Protein AF-A0A7S0N4M4-F1 (afdb_monomer)

Secondary structure (DSSP, 8-state):
-HHHHHHHHHHHHHHHHHHHHHHHHHH-----B-TTSSB--SS-HHHHHHHHHH-SS-EEEEEE-TTT--EEEEEEE-----S-TT----TT-GGG---HHHHHHS---SSSHHHHHHHTS-S---TTTT-S--

Nearest PDB structures (foldseek):
  6ywy-assembly1_M  TM=4.880E-01  e=3.114E+00  Neurospora crassa
  6i3z-assembly1_B  TM=5.279E-01  e=6.752E+00  Homo sapiens

Solvent-accessible surface area (backbone atoms only — not comparable to full-atom values): 8417 Å² total; per-residue (Å²): 117,64,64,64,54,63,75,38,45,69,61,52,42,52,47,42,46,50,50,50,52,54,49,34,73,72,68,71,50,78,70,68,50,38,98,84,73,42,64,64,68,52,76,47,65,68,57,52,51,50,46,64,70,59,46,57,62,71,45,72,52,76,42,54,43,89,87,82,60,47,77,76,46,72,49,77,49,57,63,89,66,92,68,59,87,85,66,69,62,51,64,80,47,88,83,62,74,80,46,74,68,52,60,75,76,42,94,70,59,87,83,34,61,60,26,52,55,61,61,67,48,62,67,64,42,46,75,90,82,73,32,85,43,96

Sequence (134 aa):
DRNIWLHSLAEMLLLCNESANRRMSRLGDQLKLCSDGTQTKPLGLEYMADRIDIDDPLRGYQVRSKDEGWLQGFITTTTFTVWQRNFRWDSRAPENGIGEYDMSQRRWDEDGALADELEALDRGGDPDNEGISW

Radius of gyration: 21.9 Å; Cα contacts (8 Å, |Δi|>4): 122; chains: 1; bounding box: 55×44×59 Å

pLDDT: mean 78.81, std 14.24, range [46.31, 95.19]

Mean predicted aligned error: 12.14 Å

Foldseek 3Di:
DLVVQVVCLVLVLVLQQVVVVVVCVVVVDPQPQDPVRHRPRRCDSVNSVQCSVWFPPWDWDFDADPPPRHTNDIDIDGDPDPDTPPDAQDQPPPVPPCDPVNVVVDDGDPPCPVRVVVRPWDCADPCVPGNRDD

Organism: NCBI:txid233186

Structure (mmCIF, N/CA/C/O backbone):
data_AF-A0A7S0N4M4-F1
#
_entry.id   AF-A0A7S0N4M4-F1
#
loop_
_atom_site.group_PDB
_atom_site.id
_atom_site.type_symbol
_atom_site.label_atom_id
_atom_site.label_alt_id
_atom_site.label_comp_id
_atom_site.label_asym_id
_atom_site.label_entity_id
_atom_site.label_seq_id
_atom_site.pdbx_PDB_ins_code
_atom_site.Cartn_x
_atom_site.Cartn_y
_atom_site.Cartn_z
_atom_site.occupancy
_atom_site.B_iso_or_equiv
_atom_site.auth_seq_id
_atom_site.auth_comp_id
_atom_site.auth_asym_id
_atom_site.auth_atom_id
_atom_site.pdbx_PDB_model_num
ATOM 1 N N . ASP A 1 1 ? -10.096 -8.230 0.002 1.00 77.75 1 ASP A N 1
ATOM 2 C CA . ASP A 1 1 ? -10.725 -7.287 -0.940 1.00 77.75 1 ASP A CA 1
ATOM 3 C C . ASP A 1 1 ? -10.210 -5.884 -0.635 1.00 77.75 1 ASP A C 1
ATOM 5 O O . ASP A 1 1 ? -10.387 -5.413 0.485 1.00 77.75 1 ASP A O 1
ATOM 9 N N . ARG A 1 2 ? -9.502 -5.267 -1.590 1.00 85.56 2 ARG A N 1
ATOM 10 C CA . ARG A 1 2 ? -8.849 -3.953 -1.434 1.00 85.56 2 ARG A CA 1
ATOM 11 C C . ARG A 1 2 ? -9.877 -2.829 -1.256 1.00 85.56 2 ARG A C 1
ATOM 13 O O . ARG A 1 2 ? -9.632 -1.888 -0.508 1.00 85.56 2 ARG A O 1
ATOM 20 N N . ASN A 1 3 ? -11.068 -2.977 -1.839 1.00 90.00 3 ASN A N 1
ATOM 21 C CA . ASN A 1 3 ? -12.129 -1.980 -1.716 1.00 90.00 3 ASN A CA 1
ATOM 22 C C . ASN A 1 3 ? -12.596 -1.819 -0.267 1.00 90.00 3 ASN A C 1
ATOM 24 O O . ASN A 1 3 ? -12.839 -0.697 0.165 1.00 90.00 3 ASN A O 1
ATOM 28 N N . ILE A 1 4 ? -12.665 -2.905 0.510 1.00 90.19 4 ILE A N 1
ATOM 29 C CA . ILE A 1 4 ? -13.069 -2.853 1.926 1.00 90.19 4 ILE A CA 1
ATOM 30 C C . ILE A 1 4 ? -12.109 -1.967 2.736 1.00 90.19 4 ILE A C 1
ATOM 32 O O . ILE A 1 4 ? -12.541 -1.172 3.574 1.00 90.19 4 ILE A O 1
ATOM 36 N N . TRP A 1 5 ? -10.808 -2.065 2.453 1.00 92.75 5 TRP A N 1
ATOM 37 C CA . TRP A 1 5 ? -9.782 -1.240 3.088 1.00 92.75 5 TRP A CA 1
ATOM 38 C C . TRP A 1 5 ? -9.895 0.228 2.680 1.00 92.75 5 TRP A C 1
ATOM 40 O O . TRP A 1 5 ? -9.919 1.092 3.553 1.00 92.75 5 TRP A O 1
ATOM 50 N N . LEU A 1 6 ? -10.066 0.507 1.384 1.00 92.12 6 LEU A N 1
ATOM 51 C CA . LEU A 1 6 ? -10.241 1.872 0.875 1.00 92.12 6 LEU A CA 1
ATOM 52 C C . LEU A 1 6 ? -11.472 2.568 1.478 1.00 92.12 6 LEU A C 1
ATOM 54 O O . LEU A 1 6 ? -11.380 3.716 1.903 1.00 92.12 6 LEU A O 1
ATOM 58 N N . HIS A 1 7 ? -12.600 1.862 1.606 1.00 93.06 7 HIS A N 1
ATOM 59 C CA . HIS A 1 7 ? -13.806 2.405 2.248 1.00 93.06 7 HIS A CA 1
ATOM 60 C C . HIS A 1 7 ? -13.608 2.681 3.748 1.00 93.06 7 HIS A C 1
ATOM 62 O O . HIS A 1 7 ? -14.298 3.527 4.312 1.00 93.06 7 HIS A O 1
ATOM 68 N N . SER A 1 8 ? -12.657 1.998 4.395 1.00 93.44 8 SER A N 1
ATOM 69 C CA . SER A 1 8 ? -12.366 2.155 5.826 1.00 93.44 8 SER A CA 1
ATOM 70 C C . SER A 1 8 ? -11.322 3.239 6.127 1.00 93.44 8 SER A C 1
ATOM 72 O O . SER A 1 8 ? -11.102 3.541 7.297 1.00 93.44 8 SER A O 1
ATOM 74 N N . LEU A 1 9 ? -10.683 3.847 5.116 1.00 92.12 9 LEU A N 1
ATOM 75 C CA . LEU A 1 9 ? -9.552 4.775 5.291 1.00 92.12 9 LEU A CA 1
ATOM 76 C C . LEU A 1 9 ? -9.848 5.943 6.243 1.00 92.12 9 LEU A C 1
ATOM 78 O O . LEU A 1 9 ? -9.018 6.284 7.087 1.00 92.12 9 LEU A O 1
ATOM 82 N N . ALA A 1 10 ? -11.036 6.542 6.134 1.00 91.31 10 ALA A N 1
ATOM 83 C CA . ALA A 1 10 ? -11.436 7.645 7.004 1.00 91.31 10 ALA A CA 1
ATOM 84 C C . ALA A 1 10 ? -11.554 7.199 8.474 1.00 91.31 10 ALA A C 1
ATOM 86 O O . ALA A 1 10 ? -11.072 7.887 9.372 1.00 91.31 10 ALA A O 1
ATOM 87 N N . GLU A 1 11 ? -12.141 6.024 8.722 1.00 93.12 11 GLU A N 1
ATOM 88 C CA . GLU A 1 11 ? -12.250 5.448 10.068 1.00 93.12 11 GLU A CA 1
ATOM 89 C C . GLU A 1 11 ? -10.874 5.064 10.629 1.00 93.12 11 GLU A C 1
ATOM 91 O O . GLU A 1 11 ? -10.591 5.320 11.798 1.00 93.12 11 GLU A O 1
ATOM 96 N N . MET A 1 12 ? -9.996 4.501 9.791 1.00 92.75 12 MET A N 1
ATOM 97 C CA . MET A 1 12 ? -8.622 4.147 10.158 1.00 92.75 12 MET A CA 1
ATOM 98 C C . MET A 1 12 ? -7.828 5.381 10.600 1.00 92.75 12 MET A C 1
ATOM 100 O O . MET A 1 12 ? -7.193 5.355 11.654 1.00 92.75 12 MET A O 1
ATOM 104 N N . LEU A 1 13 ? -7.925 6.485 9.851 1.00 90.81 13 LEU A N 1
ATOM 105 C CA . LEU A 1 13 ? -7.296 7.759 10.202 1.00 90.81 13 LEU A CA 1
ATOM 106 C C . LEU A 1 13 ? -7.793 8.292 11.550 1.00 90.81 13 LEU A C 1
ATOM 108 O O . LEU A 1 13 ? -6.989 8.688 12.397 1.00 90.81 13 LEU A O 1
ATOM 112 N N . LEU A 1 14 ? -9.112 8.295 11.762 1.00 90.75 14 LEU A N 1
ATOM 113 C CA . LEU A 1 14 ? -9.700 8.739 13.026 1.00 90.75 14 LEU A CA 1
ATOM 114 C C . LEU A 1 14 ? -9.209 7.883 14.195 1.00 90.75 14 LEU A C 1
ATOM 116 O O . LEU A 1 14 ? -8.828 8.434 15.227 1.00 90.75 14 LEU A O 1
ATOM 120 N N . LEU A 1 15 ? -9.143 6.562 14.018 1.00 91.19 15 LEU A N 1
ATOM 121 C CA . LEU A 1 15 ? -8.646 5.643 15.037 1.00 91.19 15 LEU A CA 1
ATOM 122 C C . LEU A 1 15 ? -7.159 5.866 15.351 1.00 91.19 15 LEU A C 1
ATOM 124 O O . LEU A 1 15 ? -6.776 5.845 16.522 1.00 91.19 15 LEU A O 1
ATOM 128 N N . CYS A 1 16 ? -6.318 6.109 14.342 1.00 88.25 16 CYS A N 1
ATOM 129 C CA . CYS A 1 16 ? -4.903 6.436 14.540 1.00 88.25 16 CYS A CA 1
ATOM 130 C C . CYS A 1 16 ? -4.731 7.743 15.325 1.00 88.25 16 CYS A C 1
ATOM 132 O O . CYS A 1 16 ? -3.924 7.795 16.256 1.00 88.25 16 CYS A O 1
ATOM 134 N N . ASN A 1 17 ? -5.521 8.769 14.998 1.00 86.44 17 ASN A N 1
ATOM 135 C CA . ASN A 1 17 ? -5.523 10.042 15.718 1.00 86.44 17 ASN A CA 1
ATOM 136 C C . ASN A 1 17 ? -5.953 9.876 17.177 1.00 86.44 17 ASN A C 1
ATOM 138 O O . ASN A 1 17 ? -5.294 10.366 18.094 1.00 86.44 17 ASN A O 1
ATOM 142 N N . GLU A 1 18 ? -7.037 9.142 17.398 1.00 88.00 18 GLU A N 1
ATOM 143 C CA . GLU A 1 18 ? -7.562 8.824 18.721 1.00 88.00 18 GLU A CA 1
ATOM 144 C C . GLU A 1 18 ? -6.529 8.053 19.562 1.00 88.00 18 GLU A C 1
ATOM 146 O O . GLU A 1 18 ? -6.216 8.443 20.690 1.00 88.00 18 GLU A O 1
ATOM 151 N N . SER A 1 19 ? -5.910 7.029 18.968 1.00 86.06 19 SER A N 1
ATOM 152 C CA . SER A 1 19 ? -4.893 6.193 19.610 1.00 86.06 19 SER A CA 1
ATOM 153 C C . SER A 1 19 ? -3.639 6.987 19.978 1.00 86.06 19 SER A C 1
ATOM 155 O O . SER A 1 19 ? -3.090 6.806 21.069 1.00 86.06 19 SER A O 1
ATOM 157 N N . ALA A 1 20 ? -3.191 7.890 19.098 1.00 82.75 20 ALA A N 1
ATOM 158 C CA . ALA A 1 20 ? -2.070 8.785 19.369 1.00 82.75 20 ALA A CA 1
ATOM 159 C C . ALA A 1 20 ? -2.380 9.734 20.536 1.00 82.75 20 ALA A C 1
ATOM 161 O O . ALA A 1 20 ? -1.573 9.851 21.462 1.00 82.75 20 ALA A O 1
ATOM 162 N N . ASN A 1 21 ? -3.580 10.324 20.553 1.00 82.75 21 ASN A N 1
ATOM 163 C CA . ASN A 1 21 ? -4.039 11.187 21.642 1.00 82.75 21 ASN A CA 1
ATOM 164 C C . ASN A 1 21 ? -4.103 10.433 22.980 1.00 82.75 21 ASN A C 1
ATOM 166 O O . ASN A 1 21 ? -3.553 10.901 23.978 1.00 82.75 21 ASN A O 1
ATOM 170 N N . ARG A 1 22 ? -4.686 9.223 23.009 1.00 84.81 22 ARG A N 1
ATOM 171 C CA . ARG A 1 22 ? -4.711 8.370 24.214 1.00 84.81 22 ARG A CA 1
ATOM 172 C C . ARG A 1 22 ? -3.310 8.060 24.725 1.00 84.81 22 ARG A C 1
ATOM 174 O O . ARG A 1 22 ? -3.065 8.092 25.933 1.00 84.81 22 ARG A O 1
ATOM 181 N N . ARG A 1 23 ? -2.394 7.717 23.817 1.00 81.38 23 ARG A N 1
ATOM 182 C CA . ARG A 1 23 ? -1.009 7.385 24.160 1.00 81.38 23 ARG A CA 1
ATOM 183 C C . ARG A 1 23 ? -0.279 8.588 24.753 1.00 81.38 23 ARG A C 1
ATOM 185 O O . ARG A 1 23 ? 0.409 8.418 25.758 1.00 81.38 23 ARG A O 1
ATOM 192 N N . MET A 1 24 ? -0.486 9.779 24.194 1.00 76.69 24 MET A N 1
ATOM 193 C CA . MET A 1 24 ? 0.059 11.035 24.714 1.00 76.69 24 MET A CA 1
ATOM 194 C C . MET A 1 24 ? -0.404 11.291 26.153 1.00 76.69 24 MET A C 1
ATOM 196 O O . MET A 1 24 ? 0.423 11.499 27.039 1.00 76.69 24 MET A O 1
ATOM 200 N N . SER A 1 25 ? -1.711 11.184 26.418 1.00 80.81 25 SER A N 1
ATOM 201 C CA . SER A 1 25 ? -2.254 11.379 27.768 1.00 80.81 25 SER A CA 1
ATOM 202 C C . SER A 1 25 ? -1.705 10.379 28.791 1.00 80.81 25 SER A C 1
ATOM 204 O O . SER A 1 25 ? -1.579 10.719 29.963 1.00 80.81 25 SER A O 1
ATOM 206 N N . ARG A 1 26 ? -1.377 9.149 28.369 1.00 82.81 26 ARG A N 1
ATOM 207 C CA . ARG A 1 26 ? -0.841 8.100 29.256 1.00 82.81 26 ARG A CA 1
ATOM 208 C C . ARG A 1 26 ? 0.646 8.247 29.555 1.00 82.81 26 ARG A C 1
ATOM 210 O O . ARG A 1 26 ? 1.052 7.990 30.681 1.00 82.81 26 ARG A O 1
ATOM 217 N N . LEU A 1 27 ? 1.453 8.586 28.551 1.00 76.75 27 LEU A N 1
ATOM 218 C CA . LEU A 1 27 ? 2.911 8.654 28.696 1.00 76.75 27 LEU A CA 1
ATOM 219 C C . LEU A 1 27 ? 3.389 10.009 29.232 1.00 76.75 27 LEU A C 1
ATOM 221 O O . LEU A 1 27 ? 4.547 10.121 29.617 1.00 76.75 27 LEU A O 1
ATOM 225 N N . GLY A 1 28 ? 2.523 11.033 29.246 1.00 68.56 28 GLY A N 1
ATOM 226 C CA . GLY A 1 28 ? 2.918 12.406 29.582 1.00 68.56 28 GLY A CA 1
ATOM 227 C C . GLY A 1 28 ? 3.929 12.995 28.592 1.00 68.56 28 GLY A C 1
ATOM 228 O O . GLY A 1 28 ? 4.524 14.037 28.859 1.00 68.56 28 GLY A O 1
ATOM 229 N N . ASP A 1 29 ? 4.137 12.311 27.468 1.00 62.88 29 ASP A N 1
ATOM 230 C CA . ASP A 1 29 ? 5.157 12.622 26.484 1.00 62.88 29 ASP A CA 1
ATOM 231 C C . ASP A 1 29 ? 4.620 13.738 25.587 1.00 62.88 29 ASP A C 1
ATOM 233 O O . ASP A 1 29 ? 3.604 13.576 24.902 1.00 62.88 29 ASP A O 1
ATOM 237 N N . GLN A 1 30 ? 5.271 14.900 25.621 1.00 62.94 30 GLN A N 1
ATOM 238 C CA . GLN A 1 30 ? 5.009 15.944 24.642 1.00 62.94 30 GLN A CA 1
ATOM 239 C C . GLN A 1 30 ? 5.563 15.439 23.315 1.00 62.94 30 GLN A C 1
ATOM 241 O O . GL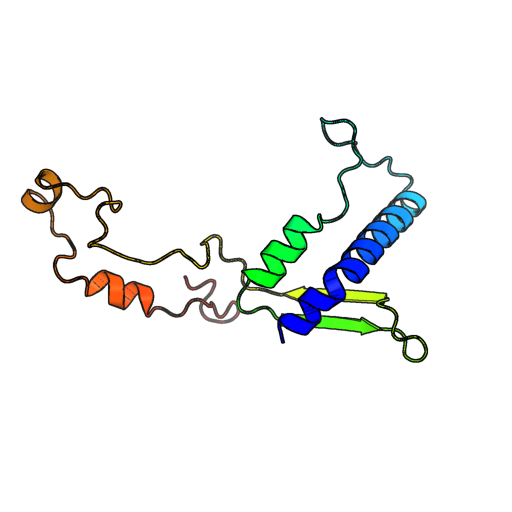N A 1 30 ? 6.776 15.426 23.112 1.00 62.94 30 GLN A O 1
ATOM 246 N N . LEU A 1 31 ? 4.674 14.980 22.432 1.00 58.34 31 LEU A N 1
ATOM 247 C CA . LEU A 1 31 ? 5.018 14.603 21.064 1.00 58.34 31 LEU A CA 1
ATOM 248 C C . LEU A 1 31 ? 5.955 15.672 20.492 1.00 58.34 31 LEU A C 1
ATOM 250 O O . LEU A 1 31 ? 5.573 16.843 20.410 1.00 58.34 31 LEU A O 1
ATOM 254 N N . LYS A 1 32 ? 7.191 15.279 20.150 1.00 56.88 32 LYS A N 1
ATOM 255 C CA . LYS A 1 32 ? 8.117 16.162 19.439 1.00 56.88 32 LYS A CA 1
ATOM 256 C C . LYS A 1 32 ? 7.368 16.676 18.220 1.00 56.88 32 LYS A C 1
ATOM 258 O O . LYS A 1 32 ? 7.014 15.891 17.340 1.00 56.88 32 LYS A O 1
ATOM 263 N N . LEU A 1 33 ? 7.104 17.978 18.202 1.00 55.22 33 LEU A N 1
ATOM 264 C CA . LEU A 1 33 ? 6.611 18.630 17.005 1.00 55.22 33 LEU A CA 1
ATOM 265 C C . LEU A 1 33 ? 7.600 18.312 15.881 1.00 55.22 33 LEU A C 1
ATOM 267 O O . LEU A 1 33 ? 8.820 18.333 16.088 1.00 55.22 33 LEU A O 1
ATOM 271 N N . CYS A 1 34 ? 7.070 17.987 14.708 1.00 55.25 34 CYS A N 1
ATOM 272 C CA . CYS A 1 34 ? 7.837 18.024 13.478 1.00 55.25 34 CYS A CA 1
ATOM 273 C C . CYS A 1 34 ? 8.569 19.370 13.382 1.00 55.25 34 CYS A C 1
ATOM 275 O O . CYS A 1 34 ? 8.167 20.374 13.976 1.00 55.25 34 CYS A O 1
ATOM 277 N N . SER A 1 35 ? 9.635 19.417 12.587 1.00 51.50 35 SER A N 1
ATOM 278 C CA . SER A 1 35 ? 10.383 20.653 12.329 1.00 51.50 35 SER A CA 1
ATOM 279 C C . SER A 1 35 ? 9.523 21.799 11.772 1.00 51.50 35 SER A C 1
ATOM 281 O O . SER A 1 35 ? 9.950 22.947 11.812 1.00 51.50 35 SER A O 1
ATOM 283 N N . ASP A 1 36 ? 8.324 21.500 11.267 1.00 54.56 36 ASP A N 1
ATOM 284 C CA . ASP A 1 36 ? 7.331 22.452 10.762 1.00 54.56 36 ASP A CA 1
ATOM 285 C C . ASP A 1 36 ? 6.328 22.953 11.827 1.00 54.56 36 ASP A C 1
ATOM 287 O O . ASP A 1 36 ? 5.416 23.712 11.504 1.00 54.56 36 ASP A O 1
ATOM 291 N N . GLY A 1 37 ? 6.472 22.551 13.096 1.00 47.91 37 GLY A N 1
ATOM 292 C CA . GLY A 1 37 ? 5.573 22.961 14.178 1.00 47.91 37 GLY A CA 1
ATOM 293 C C . GLY A 1 37 ? 4.215 22.252 14.179 1.00 47.91 37 GLY A C 1
ATOM 294 O O . GLY A 1 37 ? 3.334 22.625 14.954 1.00 47.91 37 GLY A O 1
ATOM 295 N N . THR A 1 38 ? 4.029 21.221 13.354 1.00 52.28 38 THR A N 1
ATOM 296 C CA . THR A 1 38 ? 2.886 20.311 13.465 1.00 52.28 38 THR A CA 1
ATOM 297 C C . THR A 1 38 ? 3.235 19.168 14.419 1.00 52.28 38 THR A C 1
ATOM 299 O O . THR A 1 38 ? 4.384 18.730 14.483 1.00 52.28 38 THR A O 1
ATOM 302 N N . GLN A 1 39 ? 2.282 18.676 15.221 1.00 55.12 39 GLN A N 1
ATOM 303 C CA . GLN A 1 39 ? 2.481 17.361 15.851 1.00 55.12 39 GLN A CA 1
ATOM 304 C C . GLN A 1 39 ? 2.730 16.367 14.712 1.00 55.12 39 GLN A C 1
ATOM 306 O O . GLN A 1 39 ? 2.019 16.464 13.710 1.00 55.12 39 GLN A O 1
ATOM 311 N N . THR A 1 40 ? 3.720 15.466 14.825 1.00 54.16 40 THR A N 1
ATOM 312 C CA . THR A 1 40 ? 3.907 14.396 13.829 1.00 54.16 40 THR A CA 1
ATOM 313 C C . THR A 1 40 ? 2.547 13.758 13.609 1.00 54.16 40 THR A C 1
ATOM 315 O O . THR A 1 40 ? 1.992 13.140 14.521 1.00 54.16 40 THR A O 1
ATOM 318 N N . LYS A 1 41 ? 1.948 14.015 12.438 1.00 57.16 41 LYS A N 1
ATOM 319 C CA . LYS A 1 41 ? 0.604 13.526 12.161 1.00 57.16 41 LYS A CA 1
ATOM 320 C C . LYS A 1 41 ? 0.658 12.015 12.378 1.00 57.16 41 LYS A C 1
ATOM 322 O O . LYS A 1 41 ? 1.547 11.367 11.814 1.00 57.16 41 LYS A O 1
ATOM 327 N N . PRO A 1 42 ? -0.233 11.456 13.212 1.00 65.62 42 PRO A N 1
ATOM 328 C CA . PRO A 1 42 ? -0.440 10.019 13.252 1.00 65.62 42 PRO A CA 1
ATOM 329 C C . PRO A 1 42 ? -0.585 9.547 11.810 1.00 65.62 42 PRO A C 1
ATOM 331 O O . PRO A 1 42 ? -1.175 10.276 11.014 1.00 65.62 42 PRO A O 1
ATOM 334 N N . LEU A 1 43 ? 0.036 8.408 11.494 1.00 74.81 43 LEU A N 1
ATOM 335 C CA . LEU A 1 43 ? 0.107 7.774 10.173 1.00 74.81 43 LEU A CA 1
ATOM 336 C C . LEU A 1 43 ? -0.788 8.453 9.112 1.00 74.81 43 LEU A C 1
ATOM 338 O O . LEU A 1 43 ? -2.009 8.317 9.162 1.00 74.81 43 LEU A O 1
ATOM 342 N N . GLY A 1 44 ? -0.189 9.239 8.211 1.00 80.81 44 GLY A N 1
ATOM 343 C CA . GLY A 1 44 ? -0.935 10.114 7.298 1.00 80.81 44 GLY A CA 1
ATOM 344 C C . GLY A 1 44 ? -1.913 9.357 6.395 1.00 80.81 44 GLY A C 1
ATOM 345 O O . GLY A 1 44 ? -1.655 8.215 6.012 1.00 80.81 44 GLY A O 1
ATOM 346 N N . LEU A 1 45 ? -3.027 10.003 6.036 1.00 85.94 45 LEU A N 1
ATOM 347 C CA . LEU A 1 45 ? -4.050 9.414 5.163 1.00 85.94 45 LEU A CA 1
ATOM 348 C C . LEU A 1 45 ? -3.464 9.033 3.806 1.00 85.94 45 LEU A C 1
ATOM 350 O O . LEU A 1 45 ? -3.754 7.963 3.289 1.00 85.94 45 LEU A O 1
ATOM 354 N N . GLU A 1 46 ? -2.623 9.907 3.266 1.00 85.44 46 GLU A N 1
ATOM 355 C CA . GLU A 1 46 ? -1.935 9.741 1.994 1.00 85.44 46 GLU A CA 1
ATOM 356 C C . GLU A 1 46 ? -1.039 8.507 2.043 1.00 85.44 46 GLU A C 1
ATOM 358 O O . GLU A 1 46 ? -1.094 7.673 1.148 1.00 85.44 46 GLU A O 1
ATOM 363 N N . TYR A 1 47 ? -0.287 8.342 3.135 1.00 85.12 47 TYR A N 1
ATOM 364 C CA . TYR A 1 47 ? 0.539 7.160 3.345 1.00 85.12 47 TYR A CA 1
ATOM 365 C C . TYR A 1 47 ? -0.314 5.888 3.424 1.00 85.12 47 TYR A C 1
ATOM 367 O O . TYR A 1 47 ? -0.024 4.918 2.736 1.00 85.12 47 TYR A O 1
ATOM 375 N N . MET A 1 48 ? -1.391 5.881 4.219 1.00 87.88 48 MET A N 1
ATOM 376 C CA . MET A 1 48 ? -2.276 4.713 4.324 1.00 87.88 48 MET A CA 1
ATOM 377 C C . MET A 1 48 ? -2.953 4.368 2.996 1.00 87.88 48 MET A C 1
ATOM 379 O O . MET A 1 48 ? -3.054 3.192 2.662 1.00 87.88 48 MET A O 1
ATOM 383 N N . ALA A 1 49 ? -3.414 5.371 2.250 1.00 89.44 49 ALA A N 1
ATOM 384 C CA . ALA A 1 49 ? -4.039 5.182 0.948 1.00 89.44 49 ALA A CA 1
ATOM 385 C C . ALA A 1 49 ? -3.043 4.600 -0.061 1.00 89.44 49 ALA A C 1
ATOM 387 O O . ALA A 1 49 ? -3.364 3.621 -0.723 1.00 89.44 49 ALA A O 1
ATOM 388 N N . ASP A 1 50 ? -1.829 5.149 -0.110 1.00 86.69 50 ASP A N 1
ATOM 389 C CA . ASP A 1 50 ? -0.752 4.681 -0.983 1.00 86.69 50 ASP A CA 1
ATOM 390 C C . ASP A 1 50 ? -0.360 3.231 -0.666 1.00 86.69 50 ASP A C 1
ATOM 392 O O . ASP A 1 50 ? -0.287 2.390 -1.558 1.00 86.69 50 ASP A O 1
ATOM 396 N N . ARG A 1 51 ? -0.216 2.893 0.622 1.00 86.75 51 ARG A N 1
ATOM 397 C CA . ARG A 1 51 ? 0.023 1.511 1.061 1.00 86.75 51 ARG A CA 1
ATOM 398 C C . ARG A 1 51 ? -1.136 0.587 0.684 1.00 86.75 51 ARG A C 1
ATOM 400 O O . ARG A 1 51 ? -0.924 -0.446 0.063 1.00 86.75 51 ARG A O 1
ATOM 407 N N . ILE A 1 52 ? -2.380 0.970 0.977 1.00 90.19 52 ILE A N 1
ATOM 408 C CA . ILE A 1 52 ? -3.560 0.159 0.640 1.00 90.19 52 ILE A CA 1
ATOM 409 C C . ILE A 1 52 ? -3.762 0.019 -0.871 1.00 90.19 52 ILE A C 1
ATOM 411 O O . ILE A 1 52 ? -4.403 -0.947 -1.272 1.00 90.19 52 ILE A O 1
ATOM 415 N N . ASP A 1 53 ? -3.259 0.920 -1.714 1.00 86.94 53 ASP A N 1
ATOM 416 C CA . ASP A 1 53 ? -3.383 0.835 -3.177 1.00 86.94 53 ASP A CA 1
ATOM 417 C C . ASP A 1 53 ? -2.245 0.043 -3.841 1.00 86.94 53 ASP A C 1
ATOM 419 O O . ASP A 1 53 ? -2.485 -0.744 -4.761 1.00 86.94 53 ASP A O 1
ATOM 423 N N . ILE A 1 54 ? -1.018 0.200 -3.337 1.00 80.94 54 ILE A N 1
ATOM 424 C CA . ILE A 1 54 ? 0.190 -0.353 -3.960 1.00 80.94 54 ILE A CA 1
ATOM 425 C C . ILE A 1 54 ? 0.578 -1.706 -3.373 1.00 80.94 54 ILE A C 1
ATOM 427 O O . ILE A 1 54 ? 0.964 -2.593 -4.130 1.00 80.94 54 ILE A O 1
ATOM 431 N N . ASP A 1 55 ? 0.478 -1.877 -2.054 1.00 82.88 55 ASP A N 1
ATOM 432 C CA . ASP A 1 55 ? 1.026 -3.049 -1.375 1.00 82.88 55 ASP A CA 1
ATOM 433 C C . ASP A 1 55 ? 0.341 -4.334 -1.875 1.00 82.88 55 ASP A C 1
ATOM 435 O O . ASP A 1 55 ? -0.891 -4.407 -1.955 1.00 82.88 55 ASP A O 1
ATOM 439 N N . ASP A 1 56 ? 1.131 -5.346 -2.231 1.00 77.00 56 ASP A N 1
ATOM 440 C CA . ASP A 1 56 ? 0.662 -6.646 -2.711 1.00 77.00 56 ASP A CA 1
ATOM 441 C C . ASP A 1 56 ? 1.693 -7.728 -2.330 1.00 77.00 56 ASP A C 1
ATOM 443 O O . ASP A 1 56 ? 2.859 -7.587 -2.696 1.00 77.00 56 ASP A O 1
ATOM 447 N N . PRO A 1 57 ? 1.327 -8.781 -1.573 1.00 80.88 57 PRO A N 1
ATOM 448 C CA . PRO A 1 57 ? 0.000 -9.063 -1.027 1.00 80.88 57 PRO A CA 1
ATOM 449 C C . PRO A 1 57 ? -0.384 -8.142 0.140 1.00 80.88 57 PRO A C 1
ATOM 451 O O . PRO A 1 57 ? 0.311 -8.085 1.148 1.00 80.88 57 PRO A O 1
ATOM 454 N N . LEU A 1 58 ? -1.573 -7.530 0.078 1.00 84.75 58 LEU A N 1
ATOM 455 C CA . LEU A 1 58 ? -2.169 -6.820 1.218 1.00 84.75 58 LEU A CA 1
ATOM 456 C C . LEU A 1 58 ? -3.117 -7.742 1.999 1.00 84.75 58 LEU A C 1
ATOM 458 O O . LEU A 1 58 ? -4.209 -8.088 1.536 1.00 84.75 58 LEU A O 1
ATOM 462 N N . ARG A 1 59 ? -2.720 -8.120 3.217 1.00 87.88 59 ARG A N 1
ATOM 463 C CA . ARG A 1 59 ? -3.515 -8.951 4.141 1.00 87.88 59 ARG A CA 1
ATOM 464 C C . ARG A 1 59 ? -3.729 -8.227 5.465 1.00 87.88 59 ARG A C 1
ATOM 466 O O . ARG A 1 59 ? -3.034 -7.265 5.767 1.00 87.88 59 ARG A O 1
ATOM 473 N N . GLY A 1 60 ? -4.704 -8.657 6.260 1.00 91.00 60 GLY A N 1
ATOM 474 C CA . GLY A 1 60 ? -4.959 -8.009 7.542 1.00 91.00 60 GLY A CA 1
ATOM 475 C C . GLY A 1 60 ? -6.308 -8.330 8.161 1.00 91.00 60 GLY A C 1
ATOM 476 O O . GLY A 1 60 ? -7.110 -9.070 7.593 1.00 91.00 60 GLY A O 1
ATOM 477 N N . TYR A 1 61 ? -6.555 -7.718 9.317 1.00 93.88 61 TYR A N 1
ATOM 478 C CA . TYR A 1 61 ? -7.793 -7.861 10.077 1.00 93.88 61 TYR A CA 1
ATOM 479 C C . TYR A 1 61 ? -8.309 -6.499 10.534 1.00 93.88 61 TYR A C 1
ATOM 481 O O . TYR A 1 61 ? -7.531 -5.628 10.924 1.00 93.88 61 TYR A O 1
ATOM 489 N N . GLN A 1 62 ? -9.631 -6.340 10.529 1.00 94.25 62 GLN A N 1
ATOM 490 C CA . GLN A 1 62 ? -10.328 -5.226 11.166 1.00 94.25 62 GLN A CA 1
ATOM 491 C C . GLN A 1 62 ? -11.131 -5.755 12.352 1.00 94.25 62 GLN A C 1
ATOM 493 O O . GLN A 1 62 ? -11.835 -6.758 12.239 1.00 94.25 62 GLN A O 1
ATOM 498 N N . VAL A 1 63 ? -11.046 -5.062 13.481 1.00 95.19 63 VAL A N 1
ATOM 499 C CA . VAL A 1 63 ? -11.858 -5.317 14.670 1.00 95.19 63 VAL A CA 1
ATOM 500 C C . VAL A 1 63 ? -12.934 -4.245 14.725 1.00 95.19 63 VAL A C 1
ATOM 502 O O . VAL A 1 63 ? -12.623 -3.055 14.786 1.00 95.19 63 VAL A O 1
ATOM 505 N N . ARG A 1 64 ? -14.199 -4.662 14.694 1.00 94.69 64 ARG A N 1
ATOM 506 C CA . ARG A 1 64 ? -15.365 -3.770 14.710 1.00 94.69 64 ARG A CA 1
ATOM 507 C C . ARG A 1 64 ? -16.278 -4.098 15.887 1.00 94.69 64 ARG A C 1
ATOM 509 O O . ARG A 1 64 ? -16.331 -5.251 16.316 1.00 94.69 64 ARG A O 1
ATOM 516 N N . SER A 1 65 ? -16.972 -3.094 16.423 1.00 94.88 65 SER A N 1
ATOM 517 C CA . SER A 1 65 ? -17.993 -3.325 17.446 1.00 94.88 65 SER A CA 1
ATOM 518 C C . SER A 1 65 ? -19.155 -4.124 16.854 1.00 94.88 65 SER A C 1
ATOM 520 O O . SER A 1 65 ? -19.515 -3.948 15.689 1.00 94.88 65 SER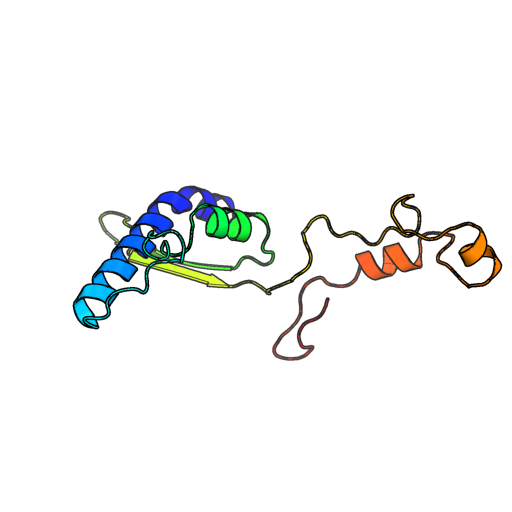 A O 1
ATOM 522 N N . LYS A 1 66 ? -19.711 -5.052 17.640 1.00 94.00 66 LYS A N 1
ATOM 523 C CA . LYS A 1 66 ? -20.741 -5.980 17.154 1.00 94.00 66 LYS A CA 1
ATOM 524 C C . LYS A 1 66 ? -22.059 -5.268 16.845 1.00 94.00 66 LYS A C 1
ATOM 526 O O . LYS A 1 66 ? -22.710 -5.625 15.869 1.00 94.00 66 LYS A O 1
ATOM 531 N N . ASP A 1 67 ? -22.428 -4.297 17.674 1.00 94.56 67 ASP A N 1
ATOM 532 C CA . ASP A 1 67 ? -23.753 -3.681 17.640 1.00 94.56 67 ASP A CA 1
ATOM 533 C C . ASP A 1 67 ? -23.780 -2.432 16.742 1.00 94.56 67 ASP A C 1
ATOM 535 O O . ASP A 1 67 ? -24.719 -2.247 15.972 1.00 94.56 67 ASP A O 1
ATOM 539 N N . GLU A 1 68 ? -22.731 -1.604 16.775 1.00 93.81 68 GLU A N 1
ATOM 540 C CA . GLU A 1 68 ? -22.651 -0.344 16.016 1.00 93.81 68 GLU A CA 1
ATOM 541 C C . GLU A 1 68 ? -21.789 -0.435 14.746 1.00 93.81 68 GLU A C 1
ATOM 543 O O . GLU A 1 68 ? -21.846 0.454 13.898 1.00 93.81 68 GLU A O 1
ATOM 548 N N . GLY A 1 69 ? -20.969 -1.482 14.605 1.00 91.50 69 GLY A N 1
ATOM 549 C CA . GLY A 1 69 ? -20.070 -1.670 13.460 1.00 91.50 69 GLY A CA 1
ATOM 550 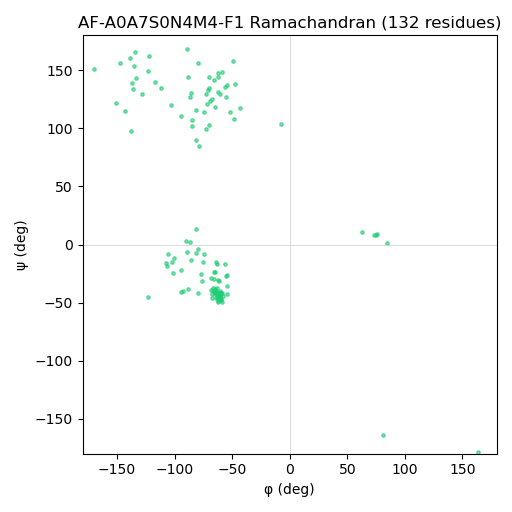C C . GLY A 1 69 ? -18.824 -0.774 13.458 1.00 91.50 69 GLY A C 1
ATOM 551 O O . GLY A 1 69 ? -18.081 -0.757 12.472 1.00 91.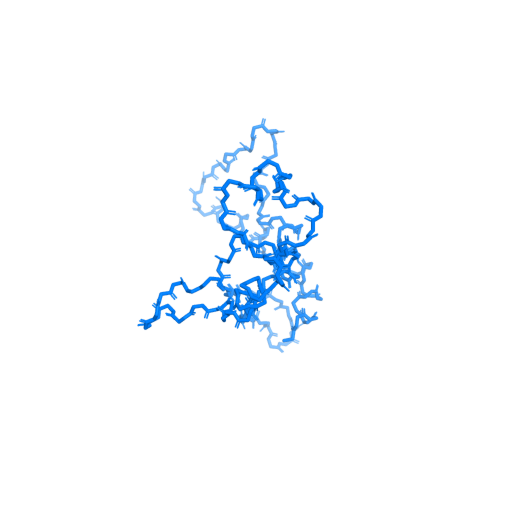50 69 GLY A O 1
ATOM 552 N N . TRP A 1 70 ? -18.564 -0.040 14.543 1.00 93.44 70 TRP A N 1
ATOM 553 C CA . TRP A 1 70 ? -17.481 0.943 14.618 1.00 93.44 70 TRP A CA 1
ATOM 554 C C . TRP A 1 70 ? -16.111 0.282 14.632 1.00 93.44 70 TRP A C 1
ATOM 556 O O . TRP A 1 70 ? -15.879 -0.651 15.403 1.00 93.44 70 TRP A O 1
ATOM 566 N N . LEU A 1 71 ? -15.175 0.809 13.842 1.00 94.69 71 LEU A N 1
ATOM 567 C CA . LEU A 1 71 ? -13.794 0.341 13.823 1.00 94.69 71 LEU A CA 1
ATOM 568 C C . LEU A 1 71 ? -13.103 0.612 15.170 1.00 94.69 71 LEU A C 1
ATOM 570 O O . LEU A 1 71 ? -12.949 1.756 15.586 1.00 94.69 71 LEU A O 1
ATOM 574 N N . GLN A 1 72 ? -12.676 -0.456 15.843 1.00 94.50 72 GLN A N 1
ATOM 575 C CA . GLN A 1 72 ? -11.958 -0.414 17.124 1.00 94.50 72 GLN A CA 1
ATOM 576 C C . GLN A 1 72 ? -10.450 -0.621 16.957 1.00 94.50 72 GLN A C 1
ATOM 578 O O . GLN A 1 72 ? -9.663 -0.234 17.817 1.00 94.50 72 GLN A O 1
ATOM 583 N N . GLY A 1 73 ? -10.046 -1.284 15.874 1.00 93.88 73 GLY A N 1
ATOM 584 C CA . GLY A 1 73 ? -8.678 -1.729 15.646 1.00 93.88 73 GLY A CA 1
ATOM 585 C C . GLY A 1 73 ? -8.504 -2.237 14.228 1.00 93.88 73 GLY A C 1
ATOM 586 O O . GLY A 1 73 ? -9.443 -2.771 13.638 1.00 93.88 73 GLY A O 1
ATOM 587 N N . PHE A 1 74 ? -7.300 -2.115 13.686 1.00 94.25 74 PHE A N 1
ATOM 588 C CA . PHE A 1 74 ? -6.933 -2.802 12.457 1.00 94.25 74 PHE A CA 1
ATOM 589 C C . PHE A 1 74 ? -5.452 -3.169 12.463 1.00 94.25 74 PHE A C 1
ATOM 591 O O . PHE A 1 74 ? -4.643 -2.543 13.147 1.00 94.25 74 PHE A O 1
ATOM 598 N N . ILE A 1 75 ? -5.113 -4.188 11.682 1.00 92.56 75 ILE A N 1
ATOM 599 C CA . ILE A 1 75 ? -3.743 -4.540 11.333 1.00 92.56 75 ILE A CA 1
ATOM 600 C C . ILE A 1 75 ? -3.696 -4.855 9.845 1.00 92.56 75 ILE A C 1
ATOM 602 O O . ILE A 1 75 ? -4.547 -5.587 9.339 1.00 92.56 75 ILE A O 1
ATOM 606 N N . THR A 1 76 ? -2.701 -4.306 9.161 1.00 89.94 76 THR A N 1
ATOM 607 C CA . THR A 1 76 ? -2.355 -4.655 7.785 1.00 89.94 76 THR A CA 1
ATOM 608 C C . THR A 1 76 ? -0.952 -5.242 7.774 1.00 89.94 76 THR A C 1
ATOM 610 O O . THR A 1 76 ? -0.060 -4.771 8.477 1.00 89.94 76 THR A O 1
ATOM 613 N N . THR A 1 77 ? -0.765 -6.278 6.976 1.00 87.69 77 THR A N 1
ATOM 614 C CA . THR A 1 77 ? 0.497 -6.971 6.752 1.00 87.69 77 THR A CA 1
ATOM 615 C C . THR A 1 77 ? 0.718 -7.045 5.252 1.00 87.69 77 THR A C 1
ATOM 617 O O . THR A 1 77 ? -0.176 -7.484 4.524 1.00 87.69 77 THR A O 1
ATOM 620 N N . THR A 1 78 ? 1.901 -6.643 4.816 1.00 83.31 78 THR A N 1
ATOM 621 C CA . THR A 1 78 ? 2.358 -6.774 3.436 1.00 83.31 78 THR A CA 1
ATOM 622 C C . THR A 1 78 ? 3.813 -7.211 3.430 1.00 83.31 78 THR A C 1
ATOM 624 O O . THR A 1 78 ? 4.527 -7.003 4.416 1.00 83.31 78 THR A O 1
ATOM 627 N N . THR A 1 79 ? 4.264 -7.762 2.310 1.00 75.69 79 THR A N 1
ATOM 628 C CA . THR A 1 79 ? 5.691 -7.801 2.003 1.00 75.69 79 THR A CA 1
ATOM 629 C C . THR A 1 79 ? 6.119 -6.378 1.658 1.00 75.69 79 THR A C 1
ATOM 631 O O . THR A 1 79 ? 5.531 -5.737 0.788 1.00 75.69 79 THR A O 1
ATOM 634 N N . PHE A 1 80 ? 7.080 -5.834 2.404 1.00 61.84 80 PHE A N 1
ATOM 635 C CA . PHE A 1 80 ? 7.565 -4.473 2.191 1.00 61.84 80 PHE A CA 1
ATOM 636 C C . PHE A 1 80 ? 8.521 -4.476 0.994 1.00 61.84 80 PHE A C 1
ATOM 638 O O . PHE A 1 80 ? 9.732 -4.622 1.153 1.00 61.84 80 PHE A O 1
ATOM 645 N N . THR A 1 81 ? 7.978 -4.368 -0.214 1.00 55.88 81 THR A N 1
ATOM 646 C CA . THR A 1 81 ? 8.775 -4.212 -1.430 1.00 55.88 81 THR A CA 1
ATOM 647 C C . THR A 1 81 ? 9.066 -2.725 -1.642 1.00 55.88 81 THR A C 1
ATOM 649 O O . THR A 1 81 ? 8.185 -1.868 -1.592 1.00 55.88 81 THR A O 1
ATOM 652 N N . VAL A 1 82 ? 10.346 -2.379 -1.806 1.00 54.50 82 VAL A N 1
ATOM 653 C CA . VAL A 1 82 ? 10.787 -0.986 -2.044 1.00 54.50 82 VAL A CA 1
ATOM 654 C C . VAL A 1 82 ? 10.474 -0.551 -3.486 1.00 54.50 82 VAL A C 1
ATOM 656 O O . VAL A 1 82 ? 10.480 0.638 -3.806 1.00 54.50 82 VAL A O 1
ATOM 659 N N . TRP A 1 83 ? 10.167 -1.511 -4.360 1.00 54.75 83 TRP A N 1
ATOM 660 C CA . TRP A 1 83 ? 9.904 -1.296 -5.775 1.00 54.75 83 TRP A CA 1
ATOM 661 C C . TRP A 1 83 ? 8.438 -0.925 -6.020 1.00 54.75 83 TRP A C 1
ATOM 663 O O . TRP A 1 83 ? 7.511 -1.566 -5.532 1.00 54.75 83 TRP A O 1
ATOM 673 N N . GLN A 1 84 ? 8.233 0.153 -6.775 1.00 55.69 84 GLN A N 1
ATOM 674 C CA . GLN A 1 84 ? 6.913 0.633 -7.189 1.00 55.69 84 GLN A CA 1
ATOM 675 C C . GLN A 1 84 ? 6.212 -0.425 -8.056 1.00 55.69 84 GLN A C 1
ATOM 677 O O . GLN A 1 84 ? 6.864 -1.087 -8.853 1.00 55.69 84 GLN A O 1
ATOM 682 N N . ARG A 1 85 ? 4.877 -0.528 -8.001 1.00 56.16 85 ARG A N 1
ATOM 683 C CA . ARG A 1 85 ? 4.089 -1.448 -8.854 1.00 56.16 85 ARG A CA 1
ATOM 684 C C . ARG A 1 85 ? 4.333 -1.265 -10.361 1.00 56.16 85 ARG A C 1
ATOM 686 O O . ARG A 1 85 ? 4.166 -2.204 -11.131 1.00 56.16 85 ARG A O 1
ATOM 693 N N . ASN A 1 86 ? 4.726 -0.059 -10.764 1.00 64.31 86 ASN A N 1
ATOM 694 C CA . ASN A 1 86 ? 5.060 0.283 -12.148 1.00 64.31 86 ASN A CA 1
ATOM 695 C C . ASN A 1 86 ? 6.521 -0.022 -12.509 1.00 64.31 86 ASN A C 1
ATOM 697 O O . ASN A 1 86 ? 6.953 0.303 -13.613 1.00 64.31 86 ASN A O 1
ATOM 701 N N . PHE A 1 87 ? 7.297 -0.579 -11.580 1.00 70.94 87 PHE A N 1
ATOM 702 C CA . PHE A 1 87 ? 8.623 -1.078 -11.884 1.00 70.94 87 PHE A CA 1
ATOM 703 C C . PHE A 1 87 ? 8.482 -2.317 -12.766 1.00 70.94 87 PHE A C 1
ATOM 705 O O . PHE A 1 87 ? 7.786 -3.269 -12.412 1.00 70.94 87 PHE A O 1
ATOM 712 N N . ARG A 1 88 ? 9.122 -2.253 -13.928 1.00 75.62 88 ARG A N 1
ATOM 713 C CA . ARG A 1 88 ? 9.154 -3.298 -14.939 1.00 75.62 88 ARG A CA 1
ATOM 714 C C . ARG A 1 88 ? 10.577 -3.394 -15.453 1.00 75.62 88 ARG A C 1
ATOM 716 O O . ARG A 1 88 ? 11.209 -2.363 -15.702 1.00 75.62 88 ARG A O 1
ATOM 723 N N . TRP A 1 89 ? 11.051 -4.611 -15.664 1.00 80.56 89 TRP A N 1
ATOM 724 C CA . TRP A 1 89 ? 12.265 -4.824 -16.436 1.00 80.56 89 TRP A CA 1
ATOM 725 C C . TRP A 1 89 ? 11.950 -4.602 -17.921 1.00 80.56 89 TRP A C 1
ATOM 727 O O . TRP A 1 89 ? 11.151 -5.323 -18.514 1.00 80.56 89 TRP A O 1
ATOM 737 N N . ASP A 1 90 ? 12.527 -3.560 -18.523 1.00 83.62 90 ASP A N 1
ATOM 738 C CA . ASP A 1 90 ? 12.400 -3.289 -19.960 1.00 83.62 90 ASP A CA 1
ATOM 739 C C . ASP A 1 90 ? 13.754 -2.852 -20.528 1.00 83.62 90 ASP A C 1
ATOM 741 O O . ASP A 1 90 ? 14.177 -1.700 -20.419 1.00 83.62 90 ASP A O 1
ATOM 745 N N . SER A 1 91 ? 14.459 -3.809 -21.124 1.00 82.94 91 SER A N 1
ATOM 746 C CA . SER A 1 91 ? 15.761 -3.605 -21.759 1.00 82.94 91 SER A CA 1
ATOM 747 C C . SER A 1 91 ? 15.675 -2.875 -23.099 1.00 82.94 91 SER A C 1
ATOM 749 O O . SER A 1 91 ? 16.709 -2.477 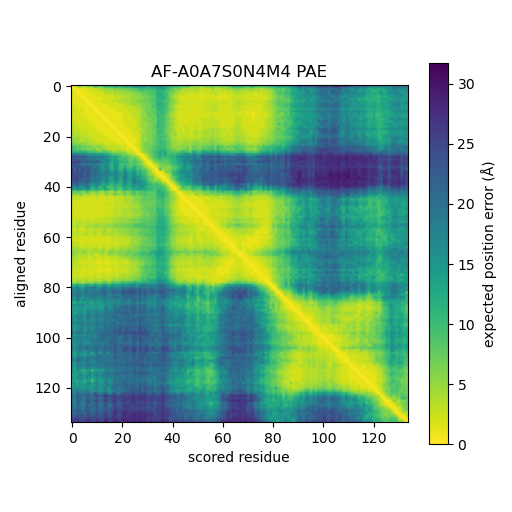-23.629 1.00 82.94 91 SER A O 1
ATOM 751 N N . ARG A 1 92 ? 14.472 -2.638 -23.638 1.00 82.56 92 ARG A N 1
ATOM 752 C CA . ARG A 1 92 ? 14.246 -1.930 -24.908 1.00 82.56 92 ARG A CA 1
ATOM 753 C C . ARG A 1 92 ? 13.714 -0.513 -24.726 1.00 82.56 92 ARG A C 1
ATOM 755 O O . ARG A 1 92 ? 13.630 0.229 -25.705 1.00 82.56 92 ARG A O 1
ATOM 762 N N . ALA A 1 93 ? 13.355 -0.136 -23.502 1.00 84.88 93 ALA A N 1
ATOM 763 C CA . ALA A 1 93 ? 12.937 1.219 -23.187 1.00 84.88 93 ALA A CA 1
ATOM 764 C C . ALA A 1 93 ? 14.078 2.213 -23.484 1.00 84.88 93 ALA A C 1
ATOM 766 O O . ALA A 1 93 ? 15.193 2.004 -23.003 1.00 84.88 93 ALA A O 1
ATOM 767 N N . PRO A 1 94 ? 13.834 3.312 -24.225 1.00 83.06 94 PRO A N 1
ATOM 768 C CA . PRO A 1 94 ? 14.833 4.363 -24.446 1.00 83.06 94 PRO A CA 1
ATOM 769 C C . PRO A 1 94 ? 15.417 4.940 -23.146 1.00 83.06 94 PRO A C 1
ATOM 771 O O . PRO A 1 94 ? 16.535 5.450 -23.121 1.00 83.06 94 PRO A O 1
ATOM 774 N N . GLU A 1 95 ? 14.654 4.863 -22.058 1.00 84.56 95 GLU A N 1
ATOM 775 C CA . GLU A 1 95 ? 15.005 5.339 -20.725 1.00 84.56 95 GLU A CA 1
ATOM 776 C C . GLU A 1 95 ? 15.929 4.381 -19.949 1.00 84.56 95 GLU A C 1
ATOM 778 O O . GLU A 1 95 ? 16.378 4.733 -18.859 1.00 84.56 95 GLU A O 1
ATOM 783 N N . ASN A 1 96 ? 16.254 3.199 -20.492 1.00 81.88 96 ASN A N 1
ATOM 784 C CA . ASN A 1 96 ? 17.135 2.209 -19.854 1.00 81.88 96 ASN A CA 1
ATOM 785 C C . ASN A 1 96 ? 18.590 2.701 -19.669 1.00 81.88 96 ASN A C 1
ATOM 787 O O . ASN A 1 96 ? 19.359 2.098 -18.920 1.00 81.88 96 ASN A O 1
ATOM 791 N N . GLY A 1 97 ? 18.976 3.782 -20.358 1.00 85.25 97 GLY A N 1
ATOM 792 C CA . GLY A 1 97 ? 20.314 4.370 -20.311 1.00 85.25 97 GLY A CA 1
ATOM 793 C C . GLY A 1 97 ? 21.408 3.576 -21.037 1.00 85.25 97 GLY A C 1
ATOM 794 O O . GLY A 1 97 ? 22.576 3.938 -20.913 1.00 85.25 97 GLY A O 1
ATOM 795 N N . ILE A 1 98 ? 21.064 2.523 -21.786 1.00 84.50 98 ILE A N 1
ATOM 796 C CA . ILE A 1 98 ? 22.003 1.721 -22.580 1.00 84.50 98 ILE A CA 1
ATOM 797 C C . ILE A 1 98 ? 22.193 2.404 -23.938 1.00 84.50 98 ILE A C 1
ATOM 799 O O . ILE A 1 98 ? 21.300 2.396 -24.783 1.00 84.50 98 ILE A O 1
ATOM 803 N N . GLY A 1 99 ? 23.360 3.016 -24.149 1.00 86.38 99 GLY A N 1
ATOM 804 C CA . GLY A 1 99 ? 23.686 3.688 -25.408 1.00 86.38 99 GLY A CA 1
ATOM 805 C C . GLY A 1 99 ? 24.349 2.771 -26.440 1.00 86.38 99 GLY A C 1
ATOM 806 O O . GLY A 1 99 ? 24.859 1.701 -26.114 1.00 86.38 99 GLY A O 1
ATOM 807 N N . GLU A 1 100 ? 24.449 3.243 -27.688 1.00 85.62 100 GLU A N 1
ATOM 808 C CA . GLU A 1 100 ? 25.109 2.514 -28.790 1.00 85.62 100 GLU A CA 1
ATOM 809 C C . GLU A 1 100 ? 26.554 2.104 -28.457 1.00 85.62 100 GLU A C 1
ATOM 811 O O . GLU A 1 100 ? 27.019 1.027 -28.837 1.00 85.62 100 GLU A O 1
ATOM 816 N N . TYR A 1 101 ? 27.271 2.948 -27.707 1.00 87.94 101 TYR A N 1
ATOM 817 C CA . TYR A 1 101 ? 28.622 2.637 -27.248 1.00 87.94 101 TYR A CA 1
ATOM 818 C C . TYR A 1 101 ? 28.639 1.411 -26.324 1.00 87.94 101 TYR A C 1
ATOM 820 O O . TYR A 1 101 ? 29.457 0.513 -26.525 1.00 87.94 101 TYR A O 1
ATOM 828 N N . ASP A 1 102 ? 27.719 1.332 -25.361 1.00 85.19 102 ASP A N 1
ATOM 829 C CA . ASP A 1 102 ? 27.619 0.206 -24.428 1.00 85.19 102 ASP A CA 1
ATOM 830 C C . ASP A 1 102 ? 27.258 -1.091 -25.156 1.00 85.19 102 ASP A C 1
ATOM 832 O O . ASP A 1 102 ? 27.883 -2.123 -24.906 1.00 85.19 102 ASP A O 1
ATOM 836 N N . MET A 1 103 ? 26.338 -1.013 -26.123 1.00 84.50 103 MET A N 1
ATOM 837 C CA . MET A 1 103 ? 25.928 -2.142 -26.970 1.00 84.50 103 MET A CA 1
ATOM 838 C C . MET A 1 103 ? 27.090 -2.679 -27.821 1.00 84.50 103 MET A C 1
ATOM 840 O O . MET A 1 103 ? 27.161 -3.872 -28.096 1.00 84.50 103 MET A O 1
ATOM 844 N N . SER A 1 104 ? 28.039 -1.817 -28.210 1.00 87.00 104 SER A N 1
ATOM 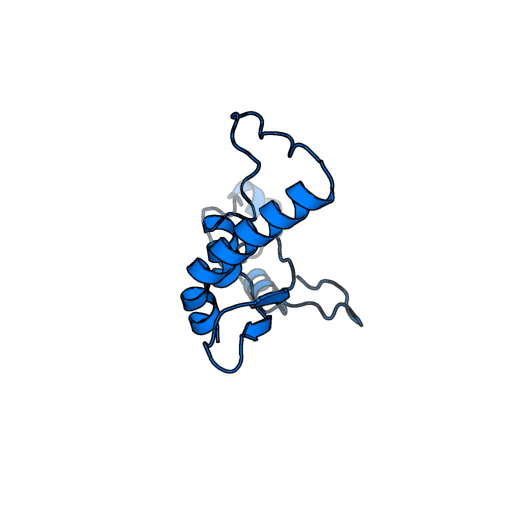845 C CA . SER A 1 104 ? 29.226 -2.227 -28.975 1.00 87.00 104 SER A CA 1
ATOM 846 C C . SER A 1 104 ? 30.309 -2.910 -28.129 1.00 87.00 104 SER A C 1
ATOM 848 O O . SER A 1 104 ? 31.126 -3.662 -28.661 1.00 87.00 104 SER A O 1
ATOM 850 N N . GLN A 1 105 ? 30.353 -2.624 -26.822 1.00 89.94 105 GLN A N 1
ATOM 851 C CA . GLN A 1 105 ? 31.427 -3.062 -25.922 1.00 89.94 105 GLN A CA 1
ATOM 852 C C . GLN A 1 105 ? 31.004 -4.193 -24.979 1.00 89.94 105 GLN A C 1
ATOM 854 O O . GLN A 1 105 ? 31.861 -4.850 -24.382 1.00 89.94 105 GLN A O 1
ATOM 859 N N . ARG A 1 106 ? 29.699 -4.401 -24.779 1.00 86.12 106 ARG A N 1
ATOM 860 C CA . ARG A 1 106 ? 29.156 -5.294 -23.751 1.00 86.12 106 ARG A CA 1
ATOM 861 C C . ARG A 1 106 ? 28.036 -6.150 -24.317 1.00 86.12 106 ARG A C 1
ATOM 863 O O . ARG A 1 106 ? 27.338 -5.760 -25.244 1.00 86.12 106 ARG A O 1
ATOM 870 N N . ARG A 1 107 ? 27.843 -7.322 -23.711 1.00 86.00 107 ARG A N 1
ATOM 871 C CA . ARG A 1 107 ? 26.615 -8.089 -23.924 1.00 86.00 107 ARG A CA 1
ATOM 872 C C . ARG A 1 107 ? 25.467 -7.368 -23.234 1.00 86.00 107 ARG A C 1
ATOM 874 O O . ARG 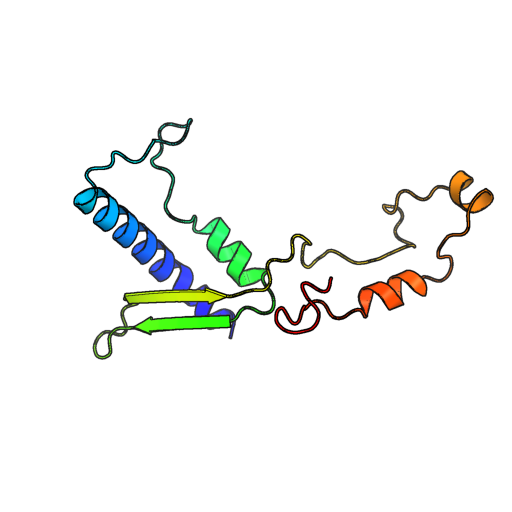A 1 107 ? 25.603 -6.977 -22.076 1.00 86.00 107 ARG A O 1
ATOM 881 N N . TRP A 1 108 ? 24.369 -7.222 -23.952 1.00 87.12 108 TRP A N 1
ATOM 882 C CA . TRP A 1 108 ? 23.137 -6.613 -23.479 1.00 87.12 108 TRP A CA 1
ATOM 88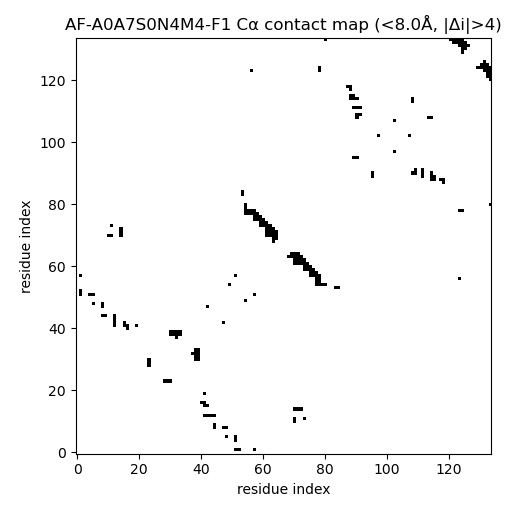3 C C . TRP A 1 108 ? 21.958 -7.492 -23.912 1.00 87.12 108 TRP A C 1
ATOM 885 O O . TRP A 1 108 ? 22.124 -8.417 -24.710 1.00 87.12 108 TRP A O 1
ATOM 895 N N . ASP A 1 109 ? 20.795 -7.253 -23.318 1.00 88.12 109 ASP A N 1
ATOM 896 C CA . ASP A 1 109 ? 19.572 -8.007 -23.589 1.00 88.12 109 ASP A CA 1
ATOM 897 C C . ASP A 1 109 ? 18.900 -7.476 -24.863 1.00 88.12 109 ASP A C 1
ATOM 899 O O . ASP A 1 109 ? 18.122 -6.525 -24.818 1.00 88.12 109 ASP A O 1
ATOM 903 N N . GLU A 1 110 ? 19.270 -8.041 -26.015 1.00 86.69 110 GLU A N 1
ATOM 904 C CA . GLU A 1 110 ? 18.845 -7.524 -27.324 1.00 86.69 110 GLU A CA 1
ATOM 905 C C . GLU A 1 110 ? 17.389 -7.870 -27.664 1.00 86.69 110 GLU A C 1
ATOM 907 O O . GLU A 1 110 ? 16.675 -7.135 -28.366 1.00 86.69 110 GLU A O 1
ATOM 912 N N . ASP A 1 111 ? 16.936 -9.020 -27.174 1.00 88.12 111 ASP A N 1
ATOM 913 C CA . ASP A 1 111 ? 15.639 -9.588 -27.496 1.00 88.12 111 ASP A CA 1
ATOM 914 C C . ASP A 1 111 ? 14.573 -9.353 -26.417 1.00 88.12 111 ASP A C 1
ATOM 916 O O . ASP A 1 111 ? 13.384 -9.501 -26.716 1.00 88.12 111 ASP A O 1
ATOM 920 N N . GLY A 1 112 ? 14.975 -8.888 -25.232 1.00 86.31 112 GLY A N 1
ATOM 921 C CA . GLY A 1 112 ? 14.088 -8.699 -24.090 1.00 86.31 112 GLY A CA 1
ATOM 922 C C . GLY A 1 112 ? 13.879 -9.974 -23.278 1.00 86.31 112 GLY A C 1
ATOM 923 O O . GLY A 1 112 ? 13.123 -9.944 -22.312 1.00 86.31 112 GLY A O 1
ATOM 924 N N . ALA A 1 113 ? 14.513 -11.091 -23.654 1.00 89.38 113 ALA A N 1
ATOM 925 C CA . ALA A 1 113 ? 14.265 -12.379 -23.019 1.00 89.38 113 ALA A CA 1
ATOM 926 C C . ALA A 1 113 ? 14.703 -12.374 -21.551 1.00 89.38 113 ALA A C 1
ATOM 928 O O . ALA A 1 113 ? 14.000 -12.913 -20.699 1.00 89.38 113 ALA A O 1
ATOM 929 N N . LEU A 1 114 ? 15.824 -11.714 -21.233 1.00 87.06 114 LEU A N 1
ATOM 930 C CA . LEU A 1 114 ? 16.271 -11.587 -19.846 1.00 87.06 114 LEU A CA 1
ATOM 931 C C . LEU A 1 114 ? 15.310 -10.711 -19.035 1.00 87.06 114 LEU A C 1
ATOM 933 O O . LEU A 1 114 ? 14.995 -11.039 -17.893 1.00 87.06 114 LEU A O 1
ATOM 937 N N . ALA A 1 115 ? 14.852 -9.598 -19.610 1.00 87.69 115 ALA A N 1
ATOM 938 C CA . ALA A 1 115 ? 13.871 -8.735 -18.965 1.00 87.69 115 ALA A CA 1
ATOM 939 C C . ALA A 1 115 ? 12.549 -9.476 -18.693 1.00 87.69 115 ALA A C 1
ATOM 941 O O . ALA A 1 115 ? 12.014 -9.369 -17.592 1.00 87.69 115 ALA A O 1
ATOM 942 N N . ASP A 1 116 ? 12.070 -10.283 -19.643 1.00 86.62 116 ASP A N 1
ATOM 943 C CA . ASP A 1 116 ? 10.863 -11.102 -19.486 1.00 86.62 116 ASP A CA 1
ATOM 944 C C . ASP A 1 116 ? 11.035 -12.185 -18.404 1.00 86.62 116 ASP A C 1
ATOM 946 O O . ASP A 1 116 ? 10.127 -12.405 -17.600 1.00 86.62 116 ASP A O 1
ATOM 950 N N . GLU A 1 117 ? 12.201 -12.835 -18.329 1.00 86.44 117 GLU A N 1
ATOM 951 C CA . GLU A 1 117 ? 12.517 -13.800 -17.267 1.00 86.44 117 GLU A CA 1
ATOM 952 C C . GLU A 1 117 ? 12.540 -13.144 -15.880 1.00 86.44 117 GLU A C 1
ATOM 954 O O . GLU A 1 117 ? 12.001 -13.705 -14.926 1.00 86.44 117 GLU A O 1
ATOM 959 N N . LEU A 1 118 ? 13.124 -11.947 -15.767 1.00 82.62 118 LEU A N 1
ATOM 960 C CA . LEU A 1 118 ? 13.148 -11.179 -14.520 1.00 82.62 118 LEU A CA 1
ATOM 961 C C . LEU A 1 118 ? 11.749 -10.707 -14.110 1.00 82.62 118 LEU A C 1
ATOM 963 O O . LEU A 1 118 ? 11.423 -10.711 -12.925 1.00 82.62 118 LEU A O 1
ATOM 967 N N . GLU A 1 119 ? 10.913 -10.319 -15.073 1.00 81.88 119 GLU A N 1
ATOM 968 C CA . GLU A 1 119 ? 9.529 -9.904 -14.829 1.00 81.88 119 GLU A CA 1
ATOM 969 C C . GLU A 1 119 ? 8.643 -11.074 -14.367 1.00 81.88 119 GLU A C 1
ATOM 971 O O . GLU A 1 119 ? 7.678 -10.859 -13.627 1.00 81.88 119 GLU A O 1
ATOM 976 N N . ALA A 1 120 ? 8.981 -12.296 -14.794 1.00 80.56 120 ALA A N 1
ATOM 977 C CA . ALA A 1 120 ? 8.309 -13.540 -14.430 1.00 80.56 120 ALA A CA 1
ATOM 978 C C . ALA A 1 120 ? 8.735 -14.109 -13.065 1.00 80.56 120 ALA A C 1
ATOM 980 O O . ALA A 1 120 ? 8.128 -15.082 -12.607 1.00 80.56 120 ALA A O 1
ATOM 981 N N . LEU A 1 121 ? 9.758 -13.536 -12.416 1.00 73.50 121 LEU A N 1
ATOM 982 C CA . LEU A 1 121 ? 10.132 -13.914 -11.054 1.00 73.50 121 LEU A CA 1
ATOM 983 C C . LEU A 1 121 ? 8.993 -13.609 -10.079 1.00 73.50 121 LEU A C 1
ATOM 985 O O . LEU A 1 121 ? 8.269 -12.619 -10.214 1.00 73.50 121 LEU A O 1
ATOM 989 N N . ASP A 1 122 ? 8.839 -14.484 -9.087 1.00 69.00 122 ASP A N 1
ATOM 990 C CA . ASP A 1 122 ? 7.777 -14.349 -8.100 1.00 69.00 122 ASP A CA 1
ATOM 991 C C . ASP A 1 122 ? 8.034 -13.116 -7.227 1.00 69.00 122 ASP A C 1
ATOM 993 O O . ASP A 1 122 ? 9.104 -12.987 -6.632 1.00 69.00 122 ASP A O 1
ATOM 997 N N . ARG A 1 123 ? 7.047 -12.215 -7.158 1.00 63.56 123 ARG A N 1
ATOM 998 C CA . ARG A 1 123 ? 7.172 -10.895 -6.503 1.00 63.56 123 ARG A CA 1
ATOM 999 C C . ARG A 1 123 ? 6.990 -10.938 -4.982 1.00 63.56 123 ARG A C 1
ATOM 1001 O O . ARG A 1 123 ? 6.685 -9.931 -4.338 1.00 63.56 123 ARG A O 1
ATOM 1008 N N . GLY A 1 124 ? 7.025 -12.140 -4.415 1.00 57.31 124 GLY A N 1
ATOM 1009 C CA . GLY A 1 124 ? 6.677 -12.413 -3.031 1.00 57.31 124 GLY A CA 1
ATOM 1010 C C . GLY A 1 124 ? 7.576 -13.481 -2.430 1.00 57.31 124 GLY A C 1
ATOM 1011 O O . GLY A 1 124 ? 7.508 -14.641 -2.818 1.00 57.31 124 GLY A O 1
ATOM 1012 N N . GLY A 1 125 ? 8.369 -13.083 -1.434 1.00 55.78 125 GLY A N 1
ATOM 1013 C CA . GLY A 1 125 ? 9.164 -13.994 -0.608 1.00 55.78 125 GLY A CA 1
ATOM 1014 C C . GLY A 1 125 ? 8.341 -14.861 0.329 1.00 55.78 125 GLY A C 1
ATOM 1015 O O . GLY A 1 125 ? 7.362 -14.390 0.913 1.00 55.78 125 GLY A O 1
ATOM 1016 N N . ASP A 1 126 ? 8.791 -16.101 0.529 1.00 53.91 126 ASP A N 1
ATOM 1017 C CA . ASP A 1 126 ? 8.479 -16.881 1.725 1.00 53.91 126 ASP A CA 1
ATOM 1018 C C . ASP A 1 126 ? 9.491 -16.506 2.827 1.00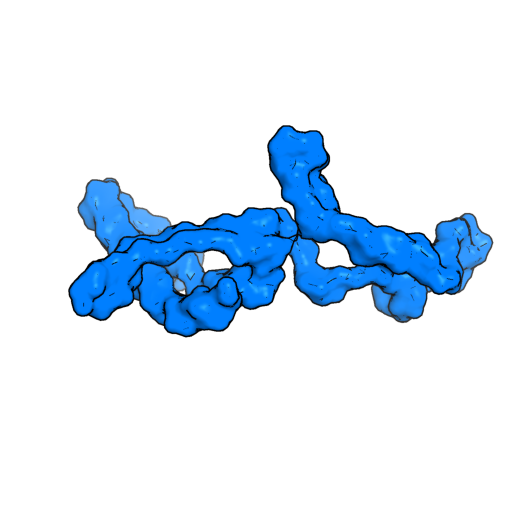 53.91 126 ASP A C 1
ATOM 1020 O O . ASP A 1 126 ? 10.630 -16.985 2.797 1.00 53.91 126 ASP A O 1
ATOM 1024 N N . PRO A 1 127 ? 9.118 -15.667 3.813 1.00 56.44 127 PRO A N 1
ATOM 1025 C CA . PRO A 1 127 ? 10.030 -15.256 4.876 1.00 56.44 127 PRO A CA 1
ATOM 1026 C C . PRO A 1 127 ? 10.495 -16.420 5.764 1.00 56.44 127 PRO A C 1
ATOM 1028 O O . PRO A 1 127 ? 11.496 -16.260 6.463 1.00 56.44 127 PRO A O 1
ATOM 1031 N N . ASP A 1 128 ? 9.805 -17.566 5.733 1.00 56.84 128 ASP A N 1
ATOM 1032 C CA . ASP A 1 128 ? 10.111 -18.726 6.567 1.00 56.84 128 ASP A CA 1
ATOM 1033 C C . ASP A 1 128 ? 11.020 -19.758 5.864 1.00 56.84 128 ASP A C 1
ATOM 1035 O O . ASP A 1 128 ? 11.714 -20.506 6.556 1.00 56.84 128 ASP A O 1
ATOM 1039 N N . ASN A 1 129 ? 11.086 -19.783 4.523 1.00 54.88 129 ASN A N 1
ATOM 1040 C CA . ASN A 1 129 ? 11.958 -20.708 3.770 1.00 54.88 129 ASN A CA 1
ATOM 1041 C C . ASN A 1 129 ? 12.952 -20.035 2.816 1.00 54.88 129 ASN A C 1
ATOM 1043 O O . ASN A 1 129 ? 14.108 -20.453 2.756 1.00 54.88 129 ASN A O 1
ATOM 1047 N N . GLU A 1 130 ? 12.518 -19.043 2.038 1.00 55.84 130 GLU A N 1
ATOM 1048 C CA . GLU A 1 130 ? 13.285 -18.499 0.903 1.00 55.84 130 GLU A CA 1
ATOM 1049 C C . GLU A 1 130 ? 13.864 -17.104 1.191 1.00 55.84 130 GLU A C 1
ATOM 1051 O O . GLU A 1 130 ? 14.806 -16.665 0.530 1.00 55.84 130 GLU A O 1
ATOM 1056 N N . GLY A 1 131 ? 13.363 -16.430 2.230 1.00 51.44 131 GLY A N 1
ATOM 1057 C CA . GLY A 1 131 ? 13.677 -15.039 2.535 1.00 51.44 131 GLY A CA 1
ATOM 1058 C C . GLY A 1 131 ? 12.854 -14.070 1.683 1.00 51.44 131 GLY A C 1
ATOM 1059 O O . GLY A 1 131 ? 11.836 -14.430 1.098 1.00 51.44 131 GLY A O 1
ATOM 1060 N N . ILE A 1 132 ? 13.272 -12.803 1.634 1.00 46.31 132 ILE A N 1
ATOM 1061 C CA . ILE A 1 132 ? 12.663 -11.812 0.737 1.00 46.31 132 ILE A CA 1
ATOM 1062 C C . ILE A 1 132 ? 13.122 -12.152 -0.689 1.00 46.31 132 ILE A C 1
ATOM 1064 O O . ILE A 1 132 ? 14.253 -11.831 -1.054 1.00 46.31 132 ILE A O 1
ATOM 1068 N N . SER A 1 133 ? 12.281 -12.833 -1.469 1.00 49.69 133 SER A N 1
ATOM 1069 C CA . SER A 1 133 ? 12.416 -12.858 -2.928 1.00 49.69 133 SER A CA 1
ATOM 1070 C C . SER A 1 133 ? 11.840 -11.563 -3.521 1.00 49.69 133 SER A C 1
ATOM 1072 O O . SER A 1 133 ? 11.111 -10.835 -2.839 1.00 49.69 133 SER A O 1
ATOM 1074 N N . TRP A 1 134 ? 12.324 -11.242 -4.724 1.00 49.84 134 TRP A N 1
ATOM 1075 C CA . TRP A 1 134 ? 12.375 -9.914 -5.349 1.00 49.84 134 TRP A CA 1
ATOM 1076 C C . TRP A 1 134 ? 11.064 -9.128 -5.374 1.00 49.84 134 TRP A C 1
ATOM 1078 O O . TRP A 1 134 ? 10.020 -9.719 -5.699 1.00 49.84 134 TRP A O 1
#